Protein AF-A0A8T2JW96-F1 (afdb_monomer_lite)

Foldseek 3Di:
DDDPDDDFDDFDCDDPRFGQQKWKWKAFPVPRHTPDTDTDGVVVVPDDDDPRIDMDIDRDGCPNPPCPVVVVVVVVVVVVVVVVVVD

Structure (mmCIF, N/CA/C/O backbone):
data_AF-A0A8T2JW96-F1
#
_entry.id   AF-A0A8T2JW96-F1
#
loop_
_atom_site.group_PDB
_atom_site.id
_atom_site.type_symbol
_atom_site.label_atom_id
_atom_site.label_alt_id
_atom_site.label_comp_id
_atom_site.label_asym_id
_atom_site.label_entity_id
_atom_site.label_seq_id
_atom_site.pdbx_PDB_ins_code
_atom_site.Cartn_x
_atom_site.Cartn_y
_atom_site.Cartn_z
_atom_site.occupancy
_atom_site.B_iso_or_equiv
_atom_site.auth_seq_id
_atom_site.auth_comp_id
_atom_sit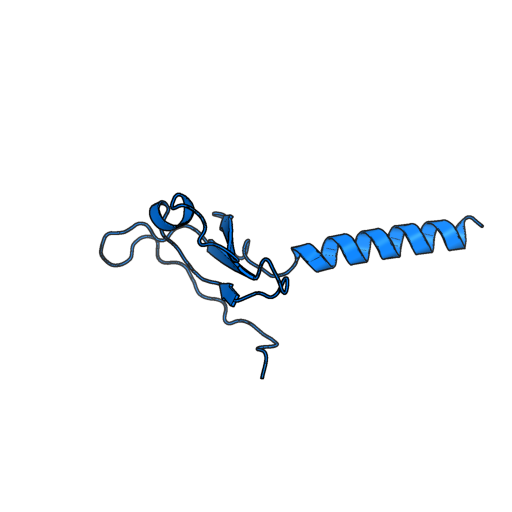e.auth_asym_id
_atom_site.auth_atom_id
_atom_site.pdbx_PDB_model_num
ATOM 1 N N . MET A 1 1 ? 17.684 3.388 2.071 1.00 37.28 1 MET A N 1
ATOM 2 C CA . MET A 1 1 ? 17.116 2.326 2.925 1.00 37.28 1 MET A CA 1
ATOM 3 C C . MET A 1 1 ? 15.719 2.014 2.406 1.00 37.28 1 MET A C 1
ATOM 5 O O . MET A 1 1 ? 14.788 2.726 2.747 1.00 37.28 1 MET A O 1
ATOM 9 N N . GLY A 1 2 ? 15.588 1.059 1.484 1.00 45.88 2 GLY A N 1
ATOM 10 C CA . GLY A 1 2 ? 14.289 0.550 1.029 1.00 45.88 2 GLY A CA 1
ATOM 11 C C . GLY A 1 2 ? 14.060 -0.814 1.671 1.00 45.88 2 GLY A C 1
ATOM 12 O O . GLY A 1 2 ? 15.001 -1.602 1.736 1.00 45.88 2 GLY A O 1
ATOM 13 N N . CYS A 1 3 ? 12.864 -1.075 2.198 1.00 45.19 3 CYS A N 1
ATOM 14 C CA . CYS A 1 3 ? 12.548 -2.374 2.790 1.00 45.19 3 CYS A CA 1
ATOM 15 C C . CYS A 1 3 ? 12.542 -3.449 1.692 1.00 45.19 3 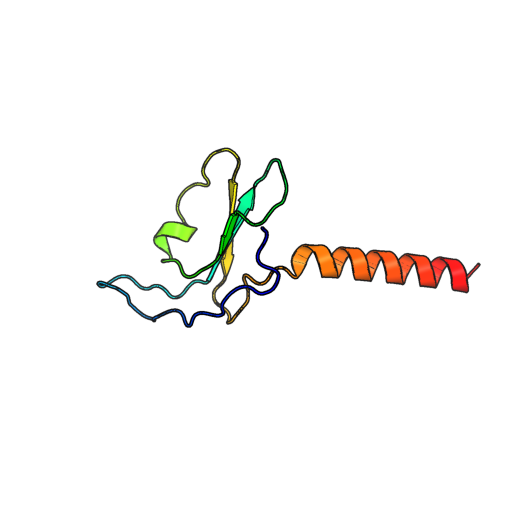CYS A C 1
ATOM 17 O O . CYS A 1 3 ? 11.723 -3.392 0.780 1.00 45.19 3 CYS A O 1
ATOM 19 N N . THR A 1 4 ? 13.449 -4.424 1.773 1.00 55.34 4 THR A N 1
ATOM 20 C CA . THR A 1 4 ? 13.508 -5.589 0.869 1.00 55.34 4 THR A CA 1
ATOM 21 C C . THR A 1 4 ? 12.476 -6.664 1.209 1.00 55.34 4 THR A C 1
ATOM 23 O O . THR A 1 4 ? 12.240 -7.550 0.394 1.00 55.34 4 THR A O 1
ATOM 26 N N . ASN A 1 5 ? 11.853 -6.593 2.389 1.00 59.50 5 ASN A N 1
ATOM 27 C CA . ASN A 1 5 ? 10.820 -7.525 2.826 1.00 59.50 5 ASN A CA 1
ATOM 28 C C . ASN A 1 5 ? 9.741 -6.757 3.615 1.00 59.50 5 ASN A C 1
ATOM 30 O O . ASN A 1 5 ? 10.021 -6.318 4.732 1.00 59.50 5 ASN A O 1
ATOM 34 N N . PRO A 1 6 ? 8.562 -6.489 3.027 1.00 68.50 6 PRO A N 1
ATOM 35 C CA . PRO A 1 6 ? 7.491 -5.788 3.725 1.00 68.50 6 PRO A CA 1
ATOM 36 C C . PRO A 1 6 ? 6.882 -6.682 4.811 1.00 68.50 6 PRO A C 1
ATOM 38 O O . PRO A 1 6 ? 6.677 -7.876 4.607 1.00 68.50 6 PRO A O 1
ATOM 41 N N . GLU A 1 7 ? 6.574 -6.096 5.966 1.00 78.88 7 GLU A N 1
ATOM 42 C CA . GLU A 1 7 ? 5.899 -6.800 7.055 1.00 78.88 7 GLU A CA 1
ATOM 43 C C . GLU A 1 7 ? 4.476 -7.204 6.637 1.00 78.88 7 GLU A C 1
ATOM 45 O O . GLU A 1 7 ? 3.688 -6.377 6.171 1.00 78.88 7 GLU A O 1
ATOM 50 N N . ILE A 1 8 ? 4.143 -8.487 6.803 1.00 81.31 8 ILE A N 1
ATOM 51 C CA . ILE A 1 8 ? 2.801 -9.007 6.533 1.00 81.31 8 ILE A CA 1
ATOM 52 C C . ILE A 1 8 ? 1.937 -8.786 7.772 1.00 81.31 8 ILE A C 1
ATOM 54 O O . ILE A 1 8 ? 2.175 -9.384 8.819 1.00 81.31 8 ILE A O 1
ATOM 58 N N . ILE A 1 9 ? 0.900 -7.962 7.630 1.00 84.19 9 ILE A N 1
ATOM 59 C CA . ILE A 1 9 ? -0.068 -7.686 8.694 1.00 84.19 9 ILE A CA 1
ATOM 60 C C . ILE A 1 9 ? -1.419 -8.337 8.390 1.00 84.19 9 ILE A C 1
ATOM 62 O O . ILE A 1 9 ? -1.867 -8.372 7.246 1.00 84.19 9 ILE A O 1
ATOM 66 N N . THR A 1 10 ? -2.098 -8.832 9.426 1.00 83.62 10 THR A N 1
ATOM 67 C CA . THR A 1 10 ? -3.477 -9.328 9.301 1.00 83.62 10 THR A CA 1
ATOM 68 C C . THR A 1 10 ? -4.455 -8.167 9.463 1.00 83.62 10 THR A C 1
ATOM 70 O O . THR A 1 10 ? -4.470 -7.505 10.503 1.00 83.62 10 THR A O 1
ATOM 73 N N . CYS A 1 11 ? -5.289 -7.917 8.452 1.00 81.19 11 CYS A N 1
ATOM 74 C CA . CYS A 1 11 ? -6.313 -6.880 8.535 1.00 81.19 11 CYS A CA 1
ATOM 75 C C . CYS A 1 11 ? -7.424 -7.298 9.504 1.00 81.19 11 CYS A C 1
ATOM 77 O O . CYS A 1 11 ? -8.037 -8.356 9.371 1.00 81.19 11 CYS A O 1
ATOM 79 N N . SER A 1 12 ? -7.707 -6.454 10.494 1.00 78.31 12 SER A N 1
ATOM 80 C CA . SER A 1 12 ? -8.806 -6.701 11.424 1.00 78.31 12 SER A CA 1
ATOM 81 C C . SER A 1 12 ? -10.149 -6.407 10.748 1.00 78.31 12 SER A C 1
ATOM 83 O O . SER A 1 12 ? -10.342 -5.362 10.134 1.00 78.31 12 SER A O 1
ATOM 85 N N . HIS A 1 13 ? -11.132 -7.300 10.902 1.00 71.19 13 HIS A N 1
ATOM 86 C CA . HIS A 1 13 ? -12.466 -7.118 10.305 1.00 71.19 13 HIS A CA 1
ATOM 87 C C . HIS A 1 13 ? -13.151 -5.808 10.730 1.00 71.19 13 HIS A C 1
ATOM 89 O O . HIS A 1 13 ? -13.993 -5.283 9.997 1.00 71.19 13 HIS A O 1
ATOM 95 N N . SER A 1 14 ? -12.804 -5.282 11.906 1.00 69.12 14 SER A N 1
ATOM 96 C CA . SER A 1 14 ? -13.238 -3.981 12.395 1.00 69.12 14 SER A CA 1
ATOM 97 C C . SER A 1 14 ? -12.168 -3.382 13.299 1.00 69.12 14 SER A C 1
ATOM 99 O O . SER A 1 14 ? -11.704 -4.043 14.226 1.00 69.12 14 SER A O 1
ATOM 101 N N . HIS A 1 15 ? -11.822 -2.120 13.073 1.00 66.31 15 HIS A N 1
ATOM 102 C CA . HIS A 1 15 ? -10.971 -1.351 13.973 1.00 66.31 15 HIS A CA 1
ATOM 103 C C . HIS A 1 15 ? -11.677 -0.038 14.305 1.00 66.31 15 HIS A C 1
ATOM 105 O O . HIS A 1 15 ? -12.068 0.714 13.409 1.00 66.31 15 HIS A O 1
ATOM 111 N N . LYS A 1 16 ? -11.893 0.219 15.602 1.00 66.44 16 LYS A N 1
ATOM 112 C CA . LYS A 1 16 ? -12.631 1.397 16.104 1.00 66.44 16 LYS A CA 1
ATOM 113 C C . LYS A 1 16 ? -14.024 1.579 15.466 1.00 66.44 16 LYS A C 1
ATOM 115 O O . LYS A 1 16 ? -14.456 2.701 15.229 1.00 66.44 16 LYS A O 1
ATOM 120 N N . GLY A 1 17 ? -14.717 0.479 15.154 1.00 67.19 17 GLY A N 1
ATOM 121 C CA . GLY A 1 17 ? -16.059 0.498 14.552 1.00 67.19 17 GLY A CA 1
ATOM 122 C C . GLY A 1 17 ? -16.091 0.630 13.025 1.00 67.19 17 GLY A C 1
ATOM 123 O O . GLY A 1 17 ? -17.174 0.619 12.440 1.00 67.19 17 GLY A O 1
ATOM 124 N N . PHE A 1 18 ? -14.936 0.706 12.357 1.00 65.25 18 PHE A N 1
ATOM 125 C CA . PHE A 1 18 ? -14.854 0.740 10.898 1.00 65.25 18 PHE A CA 1
ATOM 126 C C . PHE A 1 18 ? -14.386 -0.598 10.327 1.00 65.25 18 PHE A C 1
ATOM 128 O O . PHE A 1 18 ? -13.378 -1.143 10.770 1.00 65.25 18 PHE A O 1
ATOM 135 N N . LYS A 1 19 ? -15.070 -1.090 9.284 1.00 69.88 19 LYS A N 1
ATOM 136 C CA . LYS A 1 19 ? -14.691 -2.319 8.570 1.00 69.88 19 LYS A CA 1
ATOM 137 C C . LYS A 1 19 ? -13.385 -2.120 7.790 1.00 69.88 19 LYS A C 1
ATOM 139 O O . LYS A 1 19 ? -13.415 -1.563 6.692 1.00 69.88 19 LYS A O 1
ATOM 144 N N . GLN A 1 20 ? -12.260 -2.571 8.344 1.00 71.00 20 GLN A N 1
ATOM 145 C CA . GLN A 1 20 ? -10.939 -2.579 7.698 1.00 71.00 20 GLN A CA 1
ATOM 146 C C . GLN A 1 20 ? -10.702 -3.911 6.969 1.00 71.00 20 GLN A C 1
ATOM 148 O O . GLN A 1 20 ? -9.814 -4.680 7.313 1.00 71.00 20 GLN A O 1
ATOM 153 N N . ARG A 1 21 ? -11.549 -4.215 5.979 1.00 81.19 21 ARG A N 1
ATOM 154 C CA . ARG A 1 21 ? -11.499 -5.491 5.238 1.00 81.19 21 ARG A CA 1
ATOM 155 C C . ARG A 1 21 ? -10.628 -5.434 3.975 1.00 81.19 21 ARG A C 1
ATOM 157 O O . ARG A 1 21 ? -10.368 -6.468 3.382 1.00 81.19 21 ARG A O 1
ATOM 164 N N . PHE A 1 22 ? -10.221 -4.248 3.535 1.00 87.62 22 PHE A N 1
ATOM 165 C CA . PHE A 1 22 ? -9.566 -4.087 2.239 1.00 87.62 22 PHE A CA 1
ATOM 166 C C . PHE A 1 22 ? -8.066 -3.911 2.419 1.00 87.62 22 PHE A C 1
ATOM 168 O O . PHE A 1 22 ? -7.629 -3.145 3.278 1.00 87.62 22 PHE A O 1
ATOM 175 N N . CYS A 1 23 ? -7.278 -4.577 1.589 1.00 89.50 23 CYS A N 1
ATOM 176 C CA . CYS A 1 23 ? -5.870 -4.266 1.424 1.00 89.50 23 CYS A CA 1
ATOM 177 C C . CYS A 1 23 ? -5.741 -3.010 0.559 1.00 89.50 23 CYS A C 1
ATOM 179 O O . CYS A 1 23 ? -6.484 -2.834 -0.408 1.00 89.50 23 CYS A O 1
ATOM 181 N N . ILE A 1 24 ? -4.786 -2.150 0.897 1.00 88.81 24 ILE A N 1
ATOM 182 C CA . ILE A 1 24 ? -4.460 -0.933 0.153 1.00 88.81 24 ILE A CA 1
ATOM 183 C C . ILE A 1 24 ? -2.983 -0.948 -0.232 1.00 88.81 24 ILE A C 1
ATOM 185 O O . ILE A 1 24 ? -2.131 -1.382 0.551 1.00 88.81 24 ILE A O 1
ATOM 189 N N . LYS A 1 25 ? -2.677 -0.451 -1.428 1.00 88.50 25 LYS A N 1
ATOM 190 C CA . LYS A 1 25 ? -1.349 0.039 -1.804 1.00 88.50 25 LYS A CA 1
ATOM 191 C C . LYS A 1 25 ? -1.484 1.406 -2.460 1.00 88.50 25 LYS A C 1
ATOM 193 O O . LYS A 1 25 ? -2.451 1.655 -3.180 1.00 88.50 25 LYS A O 1
ATOM 198 N N . THR A 1 26 ? -0.520 2.280 -2.223 1.00 87.69 26 THR A N 1
ATOM 199 C CA . THR A 1 26 ? -0.399 3.541 -2.945 1.00 87.69 26 THR A CA 1
ATOM 200 C C . THR A 1 26 ? 0.953 3.629 -3.612 1.00 87.69 26 THR A C 1
ATOM 202 O O . THR A 1 26 ? 1.987 3.282 -3.038 1.00 87.69 26 THR A O 1
ATOM 205 N N . GLU A 1 27 ? 0.935 4.091 -4.849 1.00 88.00 27 GLU A N 1
ATOM 206 C CA . GLU A 1 27 ? 2.116 4.215 -5.685 1.00 88.00 27 GLU A CA 1
ATOM 207 C C . GLU A 1 27 ? 2.246 5.669 -6.138 1.00 88.00 27 GLU A C 1
ATOM 209 O O . GLU A 1 27 ? 1.251 6.343 -6.418 1.00 88.00 27 GLU A O 1
ATOM 214 N N . SER A 1 28 ? 3.476 6.174 -6.207 1.00 84.75 28 SER A N 1
ATOM 215 C CA . SER A 1 28 ? 3.730 7.472 -6.828 1.00 84.75 28 SER A CA 1
ATOM 216 C C . SER A 1 28 ? 3.414 7.379 -8.316 1.00 84.75 28 SER A C 1
ATOM 218 O O . SER A 1 28 ? 3.986 6.544 -9.011 1.00 84.75 28 SER A O 1
ATOM 220 N N . VAL A 1 29 ? 2.557 8.261 -8.833 1.00 84.88 29 VAL A N 1
ATOM 221 C CA . VAL A 1 29 ? 2.288 8.319 -10.282 1.00 84.88 29 VAL A CA 1
ATOM 222 C C . VAL A 1 29 ? 3.538 8.758 -11.049 1.00 84.88 29 VAL A C 1
ATOM 224 O O . VAL A 1 29 ? 3.756 8.318 -12.171 1.00 84.88 29 VAL A O 1
ATOM 227 N N . VAL A 1 30 ? 4.371 9.603 -10.433 1.00 84.81 30 VAL A N 1
ATOM 228 C CA . VAL A 1 30 ? 5.579 10.160 -11.058 1.00 84.81 30 VAL A CA 1
ATOM 229 C C . VAL A 1 30 ? 6.723 9.147 -11.068 1.00 84.81 30 VAL A C 1
ATOM 231 O O . VAL A 1 30 ? 7.401 8.996 -12.077 1.00 84.81 30 VAL A O 1
ATOM 234 N N . LEU A 1 31 ? 6.950 8.464 -9.943 1.00 81.19 31 LEU A N 1
ATOM 235 C CA . LEU A 1 31 ? 8.110 7.584 -9.757 1.00 81.19 31 LEU A CA 1
ATOM 236 C C . LEU A 1 31 ? 7.777 6.092 -9.901 1.00 81.19 31 LEU A C 1
ATOM 238 O O . LEU A 1 31 ? 8.688 5.273 -9.942 1.00 81.19 31 LEU A O 1
ATOM 242 N N . GLY A 1 32 ? 6.496 5.715 -9.920 1.00 79.12 32 GLY A N 1
ATOM 243 C CA . GLY A 1 32 ? 6.055 4.316 -9.972 1.00 79.12 32 GLY A CA 1
ATOM 244 C C . GLY A 1 32 ? 6.434 3.483 -8.740 1.00 79.12 32 GLY A C 1
ATOM 245 O O . GLY A 1 32 ? 6.331 2.260 -8.777 1.00 79.12 32 GLY A O 1
ATOM 246 N N . ILE A 1 33 ? 6.900 4.120 -7.660 1.00 81.88 33 ILE A N 1
ATOM 247 C CA . ILE A 1 33 ? 7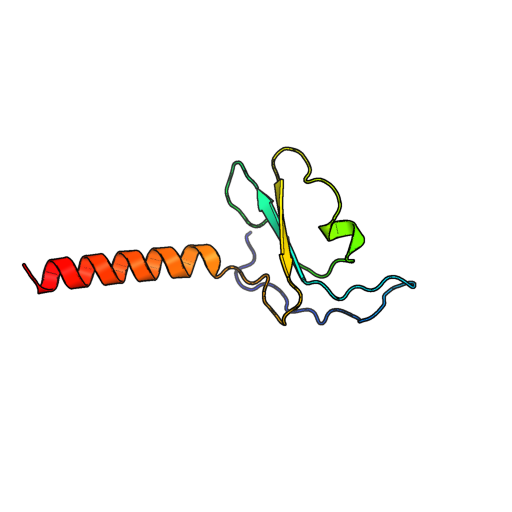.340 3.440 -6.436 1.00 81.88 33 ILE A CA 1
ATOM 248 C C . ILE A 1 33 ? 6.188 3.269 -5.448 1.00 81.88 33 ILE A C 1
ATOM 250 O O . ILE A 1 33 ? 5.345 4.159 -5.314 1.00 81.88 33 ILE A O 1
ATOM 254 N N . LEU A 1 34 ? 6.192 2.152 -4.717 1.00 83.19 34 LEU A N 1
ATOM 255 C CA . LEU A 1 34 ? 5.294 1.921 -3.588 1.00 83.19 34 LEU A CA 1
ATOM 256 C C . LEU A 1 34 ? 5.601 2.936 -2.479 1.00 83.19 34 LEU A C 1
ATOM 258 O O . LEU A 1 34 ? 6.725 2.994 -1.982 1.00 83.19 34 LEU A O 1
ATOM 262 N N . LEU A 1 35 ? 4.603 3.727 -2.096 1.00 84.62 35 LEU A N 1
ATOM 263 C CA . LEU A 1 35 ? 4.709 4.709 -1.017 1.00 84.62 35 LEU A CA 1
ATOM 264 C C . LEU A 1 35 ? 4.198 4.135 0.300 1.00 84.62 35 LEU A C 1
ATOM 266 O O . LEU A 1 35 ? 4.854 4.269 1.329 1.00 84.62 35 LEU A O 1
ATOM 270 N N . THR A 1 36 ? 3.029 3.494 0.274 1.00 85.12 36 THR A N 1
ATOM 271 C CA . THR A 1 36 ? 2.484 2.805 1.445 1.00 85.12 36 THR A CA 1
ATOM 272 C C . THR A 1 36 ? 1.644 1.599 1.045 1.00 85.12 36 THR A C 1
ATOM 274 O O . THR A 1 36 ? 1.034 1.565 -0.022 1.00 85.12 36 THR A O 1
ATOM 277 N N . SER A 1 37 ? 1.616 0.594 1.912 1.00 87.06 37 SER A N 1
ATOM 278 C CA . SER A 1 37 ? 0.781 -0.597 1.797 1.00 87.06 37 SER A CA 1
ATOM 279 C C . SER A 1 37 ? 0.255 -0.980 3.173 1.00 87.06 37 SER A C 1
ATOM 281 O O . SER A 1 37 ? 0.976 -0.857 4.162 1.00 87.06 37 SER A O 1
ATOM 283 N N . GLY A 1 38 ? -0.978 -1.470 3.251 1.00 88.81 38 GLY A N 1
ATOM 284 C CA . GLY A 1 38 ? -1.562 -1.903 4.519 1.00 88.81 38 GLY A CA 1
ATOM 285 C C . GLY A 1 38 ? -3.034 -2.270 4.393 1.00 88.81 38 GLY A C 1
ATOM 286 O O . GLY A 1 38 ? -3.469 -2.769 3.356 1.00 88.81 38 GLY A O 1
ATOM 287 N N . CYS A 1 39 ? -3.801 -1.987 5.445 1.00 88.62 39 CYS A N 1
ATOM 288 C CA . CYS A 1 39 ? -5.240 -2.233 5.515 1.00 88.62 39 CYS A CA 1
ATOM 289 C C . CYS A 1 39 ? -6.016 -0.913 5.505 1.00 88.62 39 CYS A C 1
ATOM 291 O O . CYS A 1 39 ? -5.651 0.045 6.188 1.00 88.62 39 CYS A O 1
ATOM 293 N N . ALA A 1 40 ? -7.119 -0.874 4.766 1.00 89.00 40 ALA A N 1
ATOM 294 C CA . ALA A 1 40 ? -7.986 0.282 4.619 1.00 89.00 40 ALA A CA 1
ATOM 295 C C . ALA A 1 40 ? -9.462 -0.082 4.796 1.00 89.00 40 ALA A C 1
ATOM 297 O O . ALA A 1 40 ? -9.902 -1.230 4.683 1.00 89.00 40 ALA A O 1
ATOM 298 N N . THR A 1 41 ? -10.254 0.948 5.084 1.00 87.06 41 THR A N 1
ATOM 299 C CA . THR A 1 41 ? -11.713 0.854 5.078 1.00 87.06 41 THR A CA 1
ATOM 300 C C . THR A 1 41 ? -12.247 1.075 3.667 1.00 87.06 41 THR A C 1
ATOM 302 O O . THR A 1 41 ? -11.623 1.773 2.870 1.00 87.06 41 THR A O 1
ATOM 305 N N . SER A 1 42 ? -13.445 0.564 3.366 1.00 83.50 42 SER A N 1
ATOM 306 C CA . SER A 1 42 ? -14.086 0.801 2.060 1.00 83.50 42 SER A CA 1
ATOM 307 C C . SER A 1 42 ? -14.202 2.287 1.712 1.00 83.50 42 SER A C 1
ATOM 309 O O . SER A 1 42 ? -14.044 2.657 0.555 1.00 83.50 42 SER A O 1
ATOM 311 N N .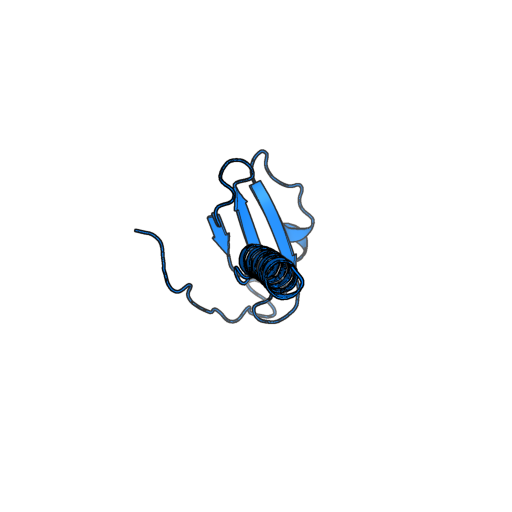 ARG A 1 43 ? -14.427 3.151 2.714 1.00 81.81 43 ARG A N 1
ATOM 312 C CA . ARG A 1 43 ? -14.493 4.608 2.522 1.00 81.81 43 ARG A CA 1
ATOM 313 C C . ARG A 1 43 ? -13.179 5.186 1.997 1.00 81.81 43 ARG A C 1
ATOM 315 O O . ARG A 1 43 ? -13.227 6.021 1.108 1.00 81.81 43 ARG A O 1
ATOM 322 N N . HIS A 1 44 ? -12.030 4.722 2.496 1.00 82.25 44 HIS A N 1
ATOM 323 C CA . HIS A 1 44 ? -10.725 5.176 1.997 1.00 82.25 44 HIS A CA 1
ATOM 324 C C . HIS A 1 44 ? -10.480 4.743 0.549 1.00 82.25 44 HIS A C 1
ATOM 326 O O . HIS A 1 44 ? -9.845 5.475 -0.195 1.00 82.25 44 HIS A O 1
ATOM 332 N N . CYS A 1 45 ? -11.015 3.591 0.140 1.00 82.38 45 CYS A N 1
ATOM 333 C CA . CYS A 1 45 ? -10.908 3.107 -1.237 1.00 82.38 45 CYS A CA 1
ATOM 334 C C . CYS A 1 45 ? -11.870 3.801 -2.213 1.00 82.38 45 CYS A C 1
ATOM 336 O O . CYS A 1 45 ? -11.627 3.795 -3.412 1.00 82.38 45 CYS A O 1
ATOM 338 N N . GLN A 1 46 ? -12.972 4.369 -1.718 1.00 82.25 46 GLN A N 1
ATOM 339 C CA . GLN A 1 46 ? -13.937 5.124 -2.527 1.00 82.25 46 GLN A CA 1
ATOM 340 C C . GLN A 1 46 ? -13.606 6.617 -2.611 1.00 82.25 46 GLN A C 1
ATOM 342 O O . GLN A 1 46 ? -14.197 7.334 -3.417 1.00 82.25 46 GLN A O 1
ATOM 347 N N . GLN A 1 47 ? -12.708 7.102 -1.754 1.00 77.94 47 GLN A N 1
ATOM 348 C CA . GLN A 1 47 ? -12.331 8.504 -1.728 1.00 77.94 47 GLN A CA 1
ATOM 349 C C . GLN A 1 47 ? -11.425 8.841 -2.916 1.00 77.94 47 GLN A C 1
ATOM 351 O O . GLN A 1 47 ? -10.600 8.033 -3.334 1.00 77.94 47 GLN A O 1
ATOM 356 N N . GLN A 1 48 ? -11.603 10.043 -3.464 1.00 66.31 48 GLN A N 1
ATOM 357 C CA . GLN A 1 48 ? -10.910 10.487 -4.667 1.00 66.31 48 GLN A CA 1
ATOM 358 C C . GLN A 1 48 ? -9.389 10.510 -4.464 1.00 66.31 48 GLN A C 1
ATOM 360 O O . GLN A 1 48 ? -8.895 10.994 -3.442 1.00 66.31 48 GLN A O 1
ATOM 365 N N . GLU A 1 49 ? -8.667 9.972 -5.449 1.00 67.38 49 GLU A N 1
ATOM 366 C CA . GLU A 1 49 ? -7.207 9.883 -5.451 1.00 67.38 49 GLU A CA 1
ATOM 367 C C . GLU A 1 49 ? -6.584 11.280 -5.307 1.00 67.38 49 GLU A C 1
ATOM 369 O O . GLU A 1 49 ? -6.971 12.227 -5.997 1.00 67.38 49 GLU A O 1
ATOM 374 N N . LEU A 1 50 ? -5.625 11.424 -4.386 1.00 72.38 50 LEU A N 1
ATOM 375 C CA . LEU A 1 50 ? -4.871 12.668 -4.253 1.00 72.38 50 LEU A CA 1
ATOM 376 C C . LEU A 1 50 ? -4.021 12.895 -5.523 1.00 72.38 50 LEU A C 1
ATOM 378 O O . LEU A 1 50 ? -3.565 11.932 -6.147 1.00 72.38 50 LEU A O 1
ATOM 382 N N . PRO A 1 51 ? -3.759 14.152 -5.919 1.00 79.31 51 PRO A N 1
ATOM 383 C CA . PRO A 1 51 ? -2.928 14.433 -7.084 1.00 79.31 51 PRO A CA 1
ATOM 384 C C . PRO A 1 51 ? -1.528 13.819 -6.920 1.00 79.31 51 PRO A C 1
ATOM 386 O O . PRO A 1 51 ? -0.831 14.081 -5.942 1.00 79.31 51 PRO A O 1
ATOM 389 N N . GLY A 1 52 ? -1.114 13.000 -7.892 1.00 83.25 52 GLY A N 1
ATOM 390 C CA . GLY A 1 52 ? 0.224 12.394 -7.938 1.00 83.25 52 GLY A CA 1
ATOM 391 C C . GLY A 1 52 ? 0.368 11.035 -7.244 1.00 83.25 52 GLY A C 1
ATOM 392 O O . GLY A 1 52 ? 1.468 10.474 -7.257 1.00 83.25 52 GLY A O 1
ATOM 393 N N . VAL A 1 53 ? -0.713 10.472 -6.695 1.00 86.38 53 VAL A N 1
ATOM 394 C CA . VAL A 1 53 ? -0.734 9.123 -6.106 1.00 86.38 53 VAL A CA 1
ATOM 395 C C . VAL A 1 53 ? -1.803 8.260 -6.754 1.00 86.38 53 VAL A C 1
ATOM 397 O O . VAL A 1 53 ? -2.924 8.705 -6.967 1.00 86.38 53 VAL A O 1
ATOM 400 N N . ARG A 1 54 ? -1.441 7.010 -7.039 1.00 85.50 54 ARG A N 1
ATOM 401 C CA . ARG A 1 54 ? -2.355 5.972 -7.506 1.00 85.50 54 ARG A CA 1
ATOM 402 C C . ARG A 1 54 ? -2.715 5.082 -6.332 1.00 85.50 54 ARG A C 1
ATOM 404 O O . ARG A 1 54 ? -1.815 4.521 -5.705 1.00 85.50 54 ARG A O 1
ATOM 411 N N . ILE A 1 55 ? -4.000 4.954 -6.034 1.00 88.25 55 ILE A N 1
ATOM 412 C CA . ILE A 1 55 ? -4.507 4.129 -4.939 1.00 88.25 55 ILE A CA 1
ATOM 413 C C . ILE A 1 55 ? -5.078 2.845 -5.532 1.00 88.25 55 ILE A C 1
ATOM 415 O O . ILE A 1 55 ? -5.926 2.868 -6.419 1.00 88.25 55 ILE A O 1
ATOM 419 N N . HIS A 1 56 ? -4.634 1.702 -5.022 1.00 88.31 56 HIS A N 1
ATOM 420 C CA . HIS A 1 56 ? -5.191 0.409 -5.387 1.00 88.31 56 HIS A CA 1
ATOM 421 C C . HIS A 1 56 ? -5.709 -0.304 -4.144 1.00 88.31 56 HIS A C 1
ATOM 423 O O . HIS A 1 56 ? -4.986 -0.446 -3.155 1.00 88.31 56 HIS A O 1
ATOM 429 N N . CYS A 1 57 ? -6.957 -0.760 -4.219 1.00 89.12 57 CYS A N 1
ATOM 430 C CA . CYS A 1 57 ? -7.612 -1.524 -3.172 1.00 89.12 57 CYS A CA 1
ATOM 431 C C . CYS A 1 57 ? -8.120 -2.863 -3.696 1.00 89.12 57 CYS A C 1
ATOM 433 O O . CYS A 1 57 ? -8.614 -2.954 -4.819 1.00 89.12 57 CYS A O 1
ATOM 435 N N . CYS A 1 58 ? -8.048 -3.878 -2.845 1.00 88.12 58 CYS A N 1
ATOM 436 C CA . CYS A 1 58 ? -8.494 -5.238 -3.127 1.00 88.12 58 CYS A CA 1
ATOM 437 C C . CYS A 1 58 ? -8.889 -5.935 -1.808 1.00 88.12 58 CYS A C 1
ATOM 439 O O . CYS A 1 58 ? -8.617 -5.410 -0.728 1.00 88.12 58 CYS A O 1
ATOM 441 N N . ASP A 1 59 ? -9.597 -7.063 -1.867 1.00 87.94 59 ASP A N 1
ATOM 442 C CA . ASP A 1 59 ? -10.240 -7.702 -0.701 1.00 87.94 59 ASP A CA 1
ATOM 443 C C . ASP A 1 59 ? -9.751 -9.130 -0.404 1.00 87.94 59 ASP A C 1
ATOM 445 O O . ASP A 1 59 ? -10.293 -9.797 0.476 1.00 87.94 59 ASP A O 1
ATOM 449 N N . SER A 1 60 ? -8.739 -9.591 -1.137 1.00 84.75 60 SER A N 1
ATOM 450 C CA . SER 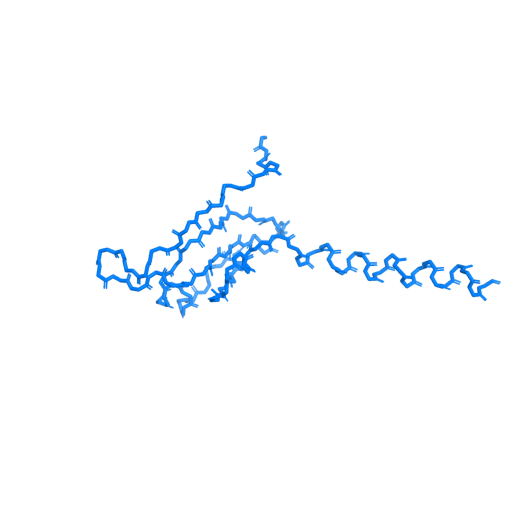A 1 60 ? -8.134 -10.915 -0.979 1.00 84.75 60 SER A CA 1
ATOM 451 C C . SER A 1 60 ? -6.824 -10.831 -0.194 1.00 84.75 60 SER A C 1
ATOM 453 O O . SER A 1 60 ? -6.140 -9.809 -0.224 1.00 84.75 60 SER A O 1
ATOM 455 N N . ASP A 1 61 ? -6.435 -11.906 0.486 1.00 86.44 61 ASP A N 1
ATOM 456 C CA . ASP A 1 61 ? -5.195 -11.915 1.267 1.00 86.44 61 ASP A CA 1
ATOM 457 C C . ASP A 1 61 ? -3.973 -11.619 0.383 1.00 86.44 61 ASP A C 1
ATOM 459 O O . ASP A 1 61 ? -3.804 -12.199 -0.691 1.00 86.44 61 ASP A O 1
ATOM 463 N N . LEU A 1 62 ? -3.121 -10.693 0.839 1.00 84.69 62 LEU A N 1
ATOM 464 C CA . LEU A 1 62 ? -1.871 -10.284 0.174 1.00 84.69 62 LEU A CA 1
ATOM 465 C C . LEU A 1 62 ? -2.031 -9.742 -1.262 1.00 84.69 62 LEU A C 1
ATOM 467 O O . LEU A 1 62 ? -1.049 -9.620 -1.998 1.00 84.69 62 LEU A O 1
ATOM 471 N N . CYS A 1 63 ? -3.240 -9.359 -1.672 1.00 85.88 63 CYS A N 1
ATOM 472 C CA . CYS A 1 63 ? -3.508 -8.866 -3.026 1.00 85.88 63 CYS A CA 1
ATOM 473 C C . CYS A 1 63 ? -2.815 -7.528 -3.352 1.00 85.88 63 CYS A C 1
ATOM 475 O O . CYS A 1 63 ? -2.641 -7.179 -4.518 1.00 85.88 63 CYS A O 1
ATOM 477 N N . ASN A 1 64 ? -2.389 -6.779 -2.331 1.00 85.75 64 ASN A N 1
ATOM 478 C CA . ASN A 1 64 ? -1.616 -5.546 -2.468 1.00 85.75 64 ASN A CA 1
ATOM 479 C C . ASN A 1 64 ? -0.097 -5.786 -2.603 1.00 85.75 64 ASN A C 1
ATOM 481 O O . ASN A 1 64 ? 0.676 -4.826 -2.562 1.00 85.75 64 ASN A O 1
ATOM 485 N N . GLY A 1 65 ? 0.336 -7.040 -2.770 1.00 78.38 65 GLY A N 1
ATOM 486 C CA . GLY A 1 65 ? 1.728 -7.412 -3.015 1.00 78.38 65 GLY A CA 1
ATOM 487 C C . GLY A 1 65 ? 2.277 -6.878 -4.346 1.00 78.38 65 GLY A C 1
ATOM 488 O O . GLY A 1 65 ? 1.572 -6.777 -5.350 1.00 78.38 65 GLY A O 1
ATOM 489 N N . GLY A 1 66 ? 3.567 -6.529 -4.361 1.00 65.00 66 GLY A N 1
ATOM 490 C CA . GLY A 1 66 ? 4.272 -5.862 -5.469 1.00 65.00 66 GLY A CA 1
ATOM 491 C C . GLY A 1 66 ? 4.556 -6.722 -6.710 1.00 65.00 66 GLY A C 1
ATOM 492 O O . GLY A 1 66 ? 5.634 -6.627 -7.289 1.00 65.00 66 GLY A O 1
ATOM 493 N N . THR A 1 67 ? 3.624 -7.570 -7.140 1.00 55.75 67 THR A N 1
ATOM 494 C CA . THR A 1 67 ? 3.822 -8.512 -8.258 1.00 55.75 67 THR A CA 1
ATOM 495 C C . THR A 1 67 ? 3.473 -7.938 -9.632 1.00 55.75 67 THR A C 1
ATOM 497 O O . THR A 1 67 ? 3.858 -8.511 -10.652 1.00 55.75 67 THR A O 1
ATOM 500 N N . GLN A 1 68 ? 2.805 -6.783 -9.697 1.00 53.16 68 GLN A N 1
ATOM 501 C CA . GLN A 1 68 ? 2.238 -6.278 -10.953 1.00 53.16 68 GLN A CA 1
ATOM 502 C C . GLN A 1 68 ? 3.302 -5.879 -12.000 1.00 53.16 68 GLN A C 1
ATOM 504 O O . GLN A 1 68 ? 3.106 -6.127 -13.186 1.00 53.16 68 GLN A O 1
ATOM 509 N N . HIS A 1 69 ? 4.463 -5.358 -11.582 1.00 50.41 69 HIS A N 1
ATOM 510 C CA . HIS A 1 69 ? 5.588 -5.095 -12.497 1.00 50.41 69 HIS A CA 1
ATOM 511 C C . HIS A 1 69 ? 6.367 -6.363 -12.882 1.00 50.41 69 HIS A C 1
ATOM 513 O O . HIS A 1 69 ? 6.929 -6.440 -13.973 1.00 50.41 69 HIS A O 1
ATOM 519 N N . SER A 1 70 ? 6.389 -7.376 -12.012 1.00 55.38 70 SER A N 1
ATOM 520 C CA . SER A 1 70 ? 7.173 -8.596 -12.228 1.00 55.38 70 SER A CA 1
ATOM 521 C C . SER A 1 70 ? 6.516 -9.528 -13.250 1.00 55.38 70 SER A C 1
ATOM 523 O O . SER A 1 70 ? 7.202 -10.086 -14.105 1.00 55.38 70 SER A O 1
ATOM 525 N N . ALA A 1 71 ? 5.182 -9.622 -13.244 1.00 59.44 71 ALA A N 1
ATOM 526 C CA . ALA A 1 71 ? 4.442 -10.438 -14.206 1.00 59.44 71 ALA A CA 1
ATOM 527 C C . ALA A 1 71 ? 4.626 -9.947 -15.652 1.00 59.44 71 ALA A C 1
ATOM 529 O O . ALA A 1 71 ? 4.865 -10.751 -16.548 1.00 59.44 71 ALA A O 1
ATOM 530 N N . HIS A 1 72 ? 4.579 -8.631 -15.882 1.00 64.44 72 HIS A N 1
ATOM 531 C CA . HIS A 1 72 ? 4.732 -8.061 -17.224 1.00 64.44 72 HIS A CA 1
ATOM 532 C C . HIS A 1 72 ? 6.168 -8.205 -17.755 1.00 64.44 72 HIS A C 1
ATOM 534 O O . HIS A 1 72 ? 6.368 -8.474 -18.939 1.00 64.44 72 HIS A O 1
ATOM 540 N N . LEU A 1 73 ? 7.169 -8.087 -16.873 1.00 69.31 73 LEU A N 1
ATOM 541 C CA . LEU A 1 73 ? 8.574 -8.303 -17.219 1.00 69.31 73 LEU A CA 1
ATOM 542 C C . LEU A 1 73 ? 8.854 -9.776 -17.554 1.00 69.31 73 LEU A C 1
ATOM 544 O O . LEU A 1 73 ? 9.524 -10.057 -18.543 1.00 69.31 73 LEU A O 1
ATOM 548 N N . LEU A 1 74 ? 8.305 -10.712 -16.770 1.00 72.06 74 LEU A N 1
ATOM 549 C CA . LEU A 1 74 ? 8.423 -12.154 -17.019 1.00 72.06 74 LEU A CA 1
ATOM 550 C C . LEU A 1 74 ? 7.761 -12.566 -18.337 1.00 72.06 74 LEU A C 1
ATOM 552 O O . LEU A 1 74 ? 8.339 -13.343 -19.093 1.00 72.06 74 LEU A O 1
ATOM 556 N N . LEU A 1 75 ? 6.580 -12.022 -18.637 1.00 80.06 75 LEU A N 1
ATOM 557 C CA . LEU A 1 75 ? 5.852 -12.317 -19.872 1.00 80.06 75 LEU A CA 1
ATOM 558 C C . LEU A 1 75 ? 6.589 -11.758 -21.099 1.00 80.06 75 LEU A C 1
ATOM 560 O O . LEU A 1 75 ? 6.718 -12.450 -22.107 1.00 80.06 75 LEU A O 1
ATOM 564 N N . TYR A 1 76 ? 7.161 -10.554 -20.983 1.00 84.00 76 TYR A N 1
ATOM 565 C CA . TYR A 1 76 ? 8.022 -9.967 -22.012 1.00 84.00 76 TYR A CA 1
ATOM 566 C C . TYR A 1 76 ? 9.305 -10.779 -22.239 1.00 84.00 76 TYR A C 1
ATOM 568 O O . TYR A 1 76 ? 9.647 -11.073 -23.383 1.00 84.00 76 TYR A O 1
ATOM 576 N N . LEU A 1 77 ? 9.990 -11.201 -21.167 1.00 84.69 77 LEU A N 1
ATOM 577 C CA . LEU A 1 77 ? 11.172 -12.064 -21.273 1.00 84.69 77 LEU A CA 1
ATOM 578 C C . LEU A 1 77 ? 10.831 -13.398 -21.948 1.00 84.69 77 LEU A C 1
ATOM 580 O O . LEU A 1 77 ? 11.575 -13.860 -22.807 1.00 84.69 77 LEU A O 1
ATOM 584 N N . CYS A 1 78 ? 9.698 -14.003 -21.586 1.00 85.81 78 CYS 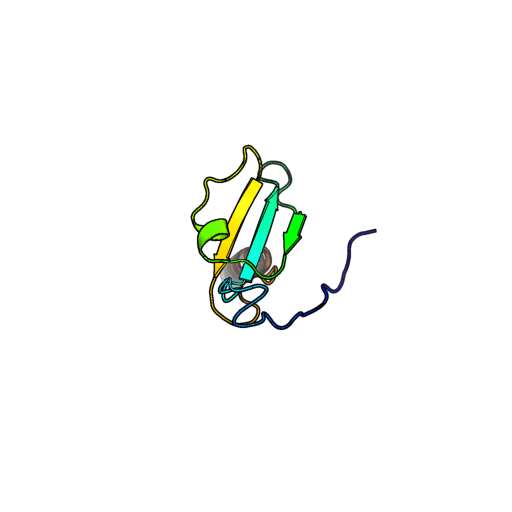A N 1
ATOM 585 C CA . CYS A 1 78 ? 9.252 -15.272 -22.153 1.00 85.81 78 CYS A CA 1
ATOM 586 C C . CYS A 1 78 ? 8.968 -15.156 -23.661 1.00 85.81 78 CYS A C 1
ATOM 588 O O . CYS A 1 78 ? 9.410 -16.008 -24.432 1.00 85.81 78 CYS A O 1
ATOM 590 N N . LEU A 1 79 ? 8.320 -14.068 -24.097 1.00 89.12 79 LEU A N 1
ATOM 591 C CA . LEU A 1 79 ? 8.099 -13.768 -25.517 1.00 89.12 79 LEU A CA 1
ATOM 592 C C . LEU A 1 79 ? 9.413 -13.549 -26.282 1.00 89.12 79 LEU A C 1
ATOM 594 O O . LEU A 1 79 ? 9.548 -14.041 -27.401 1.00 89.12 79 LEU A O 1
ATOM 598 N N . LEU A 1 80 ? 10.386 -12.859 -25.678 1.00 88.44 80 LEU A N 1
ATOM 599 C CA . LEU A 1 80 ? 11.720 -12.651 -26.255 1.00 88.44 80 LEU A CA 1
ATOM 600 C C . LEU A 1 80 ? 12.475 -13.969 -26.452 1.00 88.44 80 LEU A C 1
ATOM 602 O O . LEU A 1 80 ? 13.063 -14.188 -27.507 1.00 88.44 80 LEU A O 1
ATOM 606 N N . ILE A 1 81 ? 12.434 -14.860 -25.459 1.00 90.75 81 ILE A N 1
ATOM 607 C CA . ILE A 1 81 ? 13.073 -16.179 -25.546 1.00 90.75 81 ILE A CA 1
ATOM 608 C C . ILE A 1 81 ? 12.407 -17.017 -26.643 1.00 90.75 81 ILE A C 1
ATOM 610 O O . ILE A 1 81 ? 13.106 -17.613 -27.456 1.00 90.75 81 ILE A O 1
ATOM 614 N N . LEU A 1 82 ? 11.072 -17.023 -26.711 1.00 88.94 82 LEU A N 1
ATOM 615 C CA . LEU A 1 82 ? 10.328 -17.693 -27.783 1.00 88.94 82 LEU A CA 1
ATOM 616 C C . LEU A 1 82 ? 10.735 -17.180 -29.167 1.00 88.94 82 LEU A C 1
ATOM 618 O O . LEU A 1 82 ? 10.961 -17.979 -30.068 1.00 88.94 82 LEU A O 1
ATOM 622 N N . TRP A 1 83 ? 10.884 -15.864 -29.322 1.00 91.56 83 TRP A N 1
ATOM 623 C CA . TRP A 1 83 ? 11.365 -15.256 -30.562 1.00 91.56 83 TRP A CA 1
ATOM 624 C C . TRP A 1 83 ? 12.784 -15.694 -30.935 1.00 91.56 83 TRP A C 1
ATOM 626 O O . TRP A 1 83 ? 13.027 -16.010 -32.093 1.00 91.56 83 TRP A O 1
ATOM 636 N N . ILE A 1 84 ? 13.708 -15.741 -29.971 1.00 90.44 84 ILE A N 1
ATOM 637 C CA . ILE A 1 84 ? 15.104 -16.152 -30.205 1.00 90.44 84 ILE A CA 1
ATOM 638 C C . ILE A 1 84 ? 15.208 -17.644 -30.548 1.00 90.44 84 ILE A C 1
ATOM 640 O O . ILE A 1 84 ? 16.080 -18.024 -31.314 1.00 90.44 84 ILE A O 1
ATOM 644 N N . VAL A 1 85 ? 14.349 -18.492 -29.977 1.00 87.75 85 VAL A N 1
ATOM 645 C CA . VAL A 1 85 ? 14.360 -19.946 -30.219 1.00 87.75 85 VAL A CA 1
ATOM 646 C C . VAL A 1 85 ? 13.697 -20.321 -31.553 1.00 87.75 85 VAL A C 1
ATOM 648 O O . VAL A 1 85 ? 14.007 -21.371 -32.110 1.00 87.75 85 VAL A O 1
ATOM 651 N N . ILE A 1 86 ? 12.766 -19.499 -32.047 1.00 82.38 86 ILE A N 1
ATOM 652 C CA . ILE A 1 86 ? 12.058 -19.718 -33.322 1.00 82.38 86 ILE A CA 1
ATOM 653 C C . ILE A 1 86 ? 12.841 -19.154 -34.528 1.00 82.38 86 ILE A C 1
ATOM 655 O O . ILE A 1 86 ? 12.586 -19.584 -35.654 1.00 82.38 86 ILE A O 1
ATOM 659 N N . LEU A 1 87 ? 13.770 -18.215 -34.306 1.00 70.62 87 LEU A N 1
ATOM 660 C CA . LEU A 1 87 ? 14.673 -17.656 -35.323 1.00 70.62 87 LEU A CA 1
ATOM 661 C C . LEU A 1 87 ? 15.888 -18.567 -35.563 1.00 70.62 87 LEU A C 1
ATOM 663 O O . LEU A 1 87 ? 16.257 -18.726 -36.748 1.00 70.62 87 LEU A O 1
#

Radius of gyration: 16.87 Å; chains: 1; bounding box: 33×34×51 Å

Secondary structure (DSSP, 8-state):
---SS----PPPS-BTTB---EEEEEEETTT--EEEEEEE-HHHHHSPPPTTEEEEEE-STTTTSTTHHHHHHHHHHHHHHHHHHH-

Organism: NCBI:txid247094

pLDDT: mean 77.99, std 12.12, range [37.28, 91.56]

InterPro domains:
  IPR045860 Snake toxin-like superfamily [SSF57302] (7-67)

Sequence (87 aa):
MGCTNPEIITCSHSHKGFKQRFCIKTESVVLGILLTSGCATSRHCQQQELPGVRIHCCDSDLCNGGTQHSAHLLLYLCLLILWIVIL